Protein AF-A0A1I4ZK23-F1 (afdb_monomer)

Organism: NCBI:txid913024

Solvent-accessible surface area (backbone atoms only — not comparable to full-atom values): 3385 Å² total; per-residue (Å²): 124,66,68,64,55,53,53,49,52,47,49,51,23,51,51,40,30,52,50,12,54,50,38,28,69,71,34,40,83,50,85,72,49,63,42,24,54,51,12,51,52,37,31,53,53,18,51,52,51,42,51,54,52,50,52,54,50,51,52,53,54,60,75,74,104

Sequence (65 aa):
MRAKKWIILILVATVSFLIGSYIEKIYGFDPPYIYFYTGFVMKFVAILVGIIATLLLVINIIKQK

Mean predicted aligned error: 5.78 Å

Structure (mmCIF, N/CA/C/O backbone):
data_AF-A0A1I4ZK23-F1
#
_entry.id   AF-A0A1I4ZK23-F1
#
loop_
_atom_site.group_PDB
_atom_site.id
_atom_site.type_symbol
_atom_site.label_atom_id
_atom_site.label_alt_id
_atom_site.label_comp_id
_atom_site.label_asym_id
_atom_site.label_entity_id
_atom_site.label_seq_id
_atom_site.pdbx_PDB_ins_code
_atom_site.Cartn_x
_atom_site.Cartn_y
_atom_site.Cartn_z
_atom_site.occupancy
_atom_site.B_iso_or_equiv
_atom_site.auth_seq_id
_atom_site.auth_comp_id
_atom_site.auth_asym_id
_atom_site.auth_atom_id
_atom_site.pdbx_PDB_model_num
ATOM 1 N N . MET A 1 1 ? -19.478 8.465 13.470 1.00 51.56 1 MET A N 1
ATOM 2 C CA . MET A 1 1 ? -18.493 9.260 12.690 1.00 51.56 1 MET A CA 1
ATOM 3 C C . MET A 1 1 ? -17.122 8.577 12.494 1.00 51.56 1 MET A C 1
ATOM 5 O O . MET A 1 1 ? -16.505 8.830 11.470 1.00 51.56 1 MET A O 1
ATOM 9 N N . ARG A 1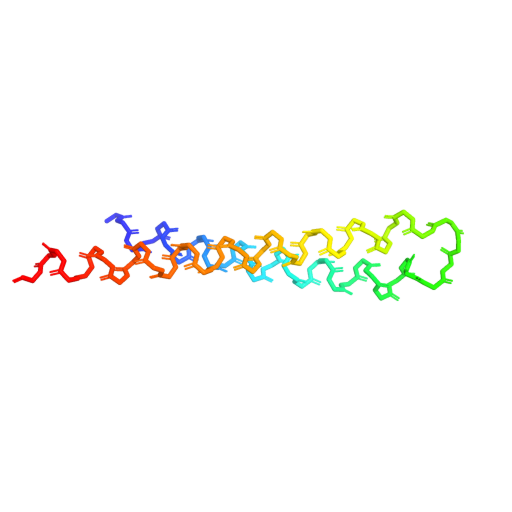 2 ? -16.638 7.696 13.400 1.00 64.12 2 ARG A N 1
ATOM 10 C CA . ARG A 1 2 ? -15.307 7.038 13.278 1.00 64.12 2 ARG A CA 1
ATOM 11 C C . ARG A 1 2 ? -15.200 5.952 12.196 1.00 64.12 2 ARG A C 1
ATOM 13 O O . ARG A 1 2 ? -14.200 5.925 11.496 1.00 64.12 2 ARG A O 1
ATOM 20 N N . ALA A 1 3 ? -16.220 5.108 12.009 1.00 69.25 3 ALA A N 1
ATOM 21 C CA . ALA A 1 3 ? -16.169 4.009 11.029 1.00 69.25 3 ALA A CA 1
ATOM 22 C C . ALA A 1 3 ? -15.976 4.494 9.578 1.00 69.25 3 ALA A C 1
ATOM 24 O O . ALA A 1 3 ? -15.172 3.936 8.843 1.00 69.25 3 ALA A O 1
ATOM 25 N N . LYS A 1 4 ? -16.631 5.603 9.194 1.00 76.88 4 LYS A N 1
ATO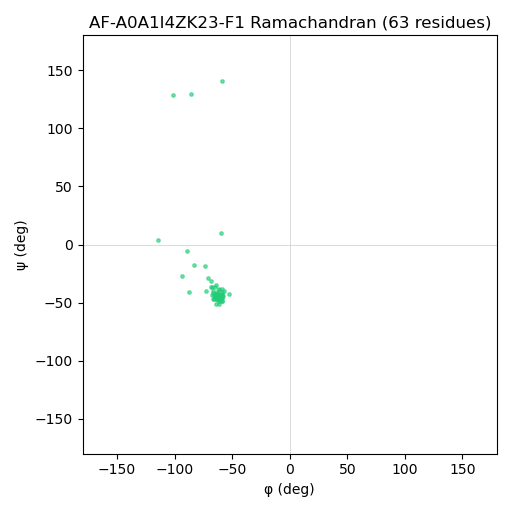M 26 C CA . LYS A 1 4 ? -16.467 6.214 7.863 1.00 76.88 4 LYS A CA 1
ATOM 27 C C . LYS A 1 4 ? -15.010 6.618 7.583 1.00 76.88 4 LYS A C 1
ATOM 29 O O . LYS A 1 4 ? -14.535 6.407 6.479 1.00 76.88 4 LYS A O 1
ATOM 34 N N . LYS A 1 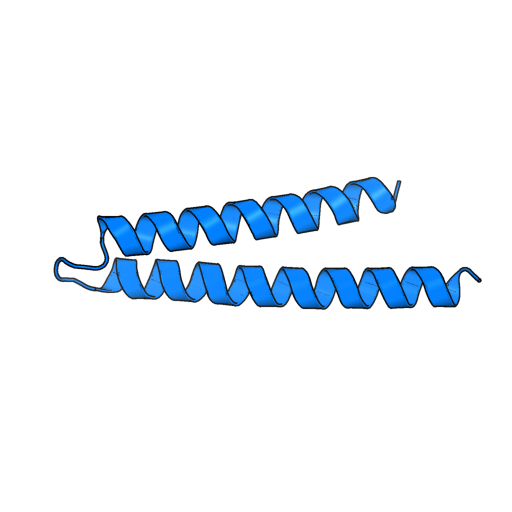5 ? -14.284 7.137 8.585 1.00 81.12 5 LYS A N 1
ATOM 35 C CA . LYS A 1 5 ? -12.865 7.517 8.444 1.00 81.12 5 LYS A CA 1
ATOM 36 C C . LYS A 1 5 ? -11.961 6.301 8.221 1.00 81.12 5 LYS A C 1
ATOM 38 O O . LYS A 1 5 ? -11.063 6.367 7.392 1.00 81.12 5 LYS A O 1
ATOM 43 N N . TRP A 1 6 ? -12.229 5.193 8.914 1.00 81.31 6 TRP A N 1
ATOM 44 C CA . TRP A 1 6 ? -11.499 3.936 8.727 1.00 81.31 6 TRP A CA 1
ATOM 45 C C . TRP A 1 6 ? -11.702 3.345 7.332 1.00 81.31 6 TRP A C 1
ATOM 47 O O . TRP A 1 6 ? -10.735 2.951 6.689 1.00 81.31 6 TRP A O 1
ATOM 57 N N . ILE A 1 7 ? -12.942 3.357 6.841 1.00 82.94 7 ILE A N 1
ATOM 58 C CA . ILE A 1 7 ? -13.266 2.907 5.481 1.00 82.94 7 ILE A CA 1
ATOM 59 C C . ILE A 1 7 ? -12.533 3.766 4.444 1.00 82.94 7 ILE A C 1
ATOM 61 O O . ILE A 1 7 ? -11.937 3.223 3.520 1.00 82.94 7 ILE A O 1
ATOM 65 N N . ILE A 1 8 ? -12.518 5.093 4.621 1.00 86.00 8 ILE A N 1
ATOM 66 C CA . ILE A 1 8 ? -11.791 6.005 3.726 1.00 86.00 8 ILE A CA 1
ATOM 67 C C . ILE A 1 8 ? -10.287 5.705 3.740 1.00 86.00 8 ILE A C 1
ATOM 69 O O . ILE A 1 8 ? -9.684 5.645 2.678 1.00 86.00 8 ILE A O 1
ATOM 73 N N . LEU A 1 9 ? -9.682 5.469 4.909 1.00 86.38 9 LEU A N 1
ATOM 74 C CA . LEU A 1 9 ? -8.256 5.133 5.017 1.00 86.38 9 LEU A CA 1
ATOM 75 C C . LEU A 1 9 ? -7.902 3.831 4.290 1.00 86.38 9 LEU A C 1
ATOM 7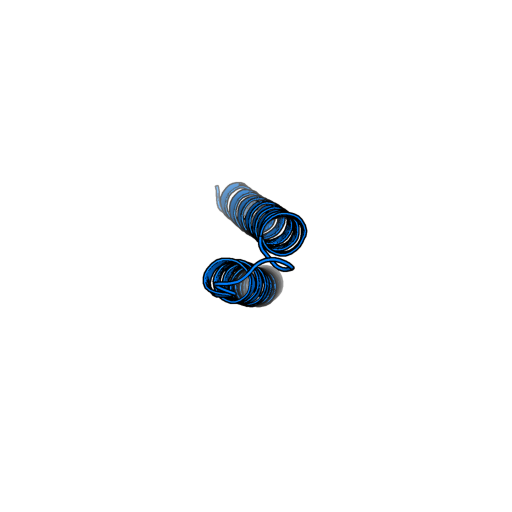7 O O . LEU A 1 9 ? -6.914 3.791 3.562 1.00 86.38 9 LEU A O 1
ATOM 81 N N . ILE A 1 10 ? -8.723 2.791 4.449 1.00 86.56 10 ILE A N 1
ATOM 82 C CA . ILE A 1 10 ? -8.535 1.512 3.750 1.00 86.56 10 ILE A CA 1
ATOM 83 C C . ILE A 1 10 ? -8.681 1.708 2.236 1.00 86.56 10 ILE A C 1
ATOM 85 O O . ILE A 1 10 ? -7.878 1.189 1.460 1.00 86.56 10 ILE A O 1
ATOM 89 N N . LEU A 1 11 ? -9.670 2.493 1.807 1.00 88.50 11 LEU A N 1
ATOM 90 C CA . LEU A 1 11 ? -9.914 2.771 0.395 1.00 88.50 11 LEU A CA 1
ATOM 91 C C . LEU A 1 11 ? -8.754 3.559 -0.228 1.00 88.50 11 LEU A C 1
ATOM 93 O O . LEU A 1 11 ? -8.260 3.174 -1.284 1.00 88.50 11 LEU A O 1
ATOM 97 N N . VAL A 1 12 ? -8.260 4.595 0.454 1.00 89.75 12 VAL A N 1
ATOM 98 C CA . VAL A 1 12 ? -7.085 5.369 0.024 1.00 89.75 12 VAL A CA 1
ATOM 99 C C . VAL A 1 12 ? -5.853 4.472 -0.075 1.00 89.75 12 VAL A C 1
ATOM 101 O O . VAL A 1 12 ? -5.194 4.486 -1.108 1.00 89.75 12 VAL A O 1
ATOM 104 N N . ALA A 1 13 ? -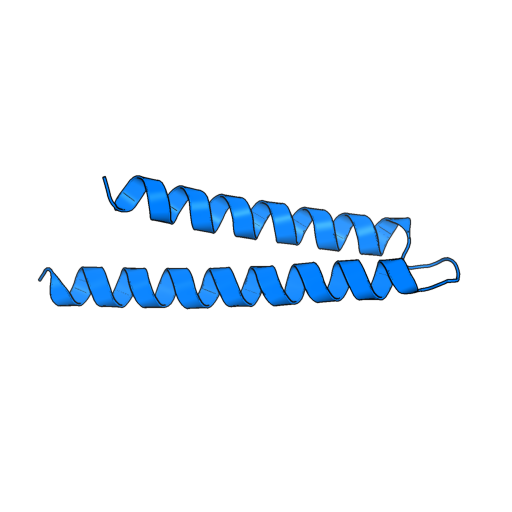5.579 3.637 0.932 1.00 90.25 13 ALA A N 1
ATOM 105 C CA . ALA A 1 13 ? -4.454 2.701 0.891 1.00 90.25 13 ALA A CA 1
ATOM 106 C C . ALA A 1 13 ? -4.557 1.733 -0.303 1.00 90.25 13 ALA A C 1
ATOM 108 O O . ALA A 1 13 ? -3.582 1.521 -1.021 1.00 90.25 13 ALA A O 1
ATOM 109 N N . THR A 1 14 ? -5.753 1.204 -0.568 1.00 90.38 14 THR A N 1
ATOM 110 C CA . THR A 1 14 ? -5.994 0.297 -1.701 1.00 90.38 14 THR A CA 1
ATOM 111 C C . THR A 1 14 ? -5.748 0.999 -3.038 1.00 90.38 14 THR A C 1
ATOM 113 O O . THR A 1 14 ? -5.055 0.465 -3.903 1.00 90.38 14 THR A O 1
ATOM 116 N N . VAL A 1 15 ? -6.257 2.224 -3.201 1.00 91.75 15 VAL A N 1
ATOM 117 C CA . VAL A 1 15 ? -6.048 3.027 -4.415 1.00 91.75 15 VAL A CA 1
ATOM 118 C C . VAL A 1 15 ? -4.567 3.364 -4.602 1.00 91.75 15 VAL A C 1
ATOM 120 O O . VAL A 1 15 ? -4.039 3.180 -5.696 1.00 91.75 15 VAL A O 1
ATOM 123 N N . SER A 1 16 ? -3.864 3.780 -3.547 1.00 91.31 16 SER A N 1
ATOM 124 C CA . SER A 1 16 ? -2.424 4.062 -3.603 1.00 91.31 16 SER A CA 1
ATOM 125 C C . SER A 1 16 ? -1.599 2.830 -3.986 1.00 91.31 16 SER A C 1
ATOM 127 O O . SER A 1 16 ? -0.657 2.948 -4.767 1.00 91.31 16 SER A O 1
ATOM 129 N N . PHE A 1 17 ? -1.969 1.643 -3.500 1.00 92.12 17 PHE A N 1
ATOM 130 C CA . P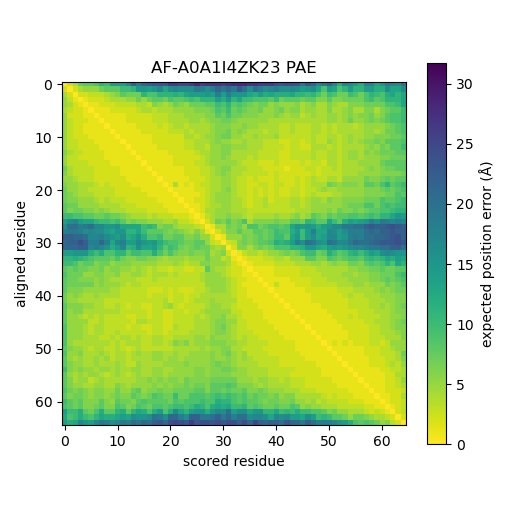HE A 1 17 ? -1.310 0.392 -3.877 1.00 92.12 17 PHE A CA 1
ATOM 131 C C . PHE A 1 17 ? -1.511 0.049 -5.362 1.00 92.12 17 PHE A C 1
ATOM 133 O O . PHE A 1 17 ? -0.564 -0.343 -6.052 1.00 92.12 17 PHE A O 1
ATOM 140 N N . LEU A 1 18 ? -2.736 0.225 -5.870 1.00 92.06 18 LEU A N 1
ATOM 141 C CA . LEU A 1 18 ? -3.056 0.002 -7.282 1.00 92.06 18 LEU A CA 1
ATOM 142 C C . LEU A 1 18 ? -2.309 0.984 -8.188 1.00 92.06 18 LEU A C 1
ATOM 144 O O . LEU A 1 18 ? -1.730 0.566 -9.189 1.00 92.06 18 LEU A O 1
ATOM 148 N N . ILE A 1 19 ? -2.263 2.264 -7.810 1.00 89.81 19 ILE A N 1
ATOM 149 C CA . ILE A 1 19 ? -1.518 3.296 -8.542 1.00 89.81 19 ILE A CA 1
ATOM 150 C C . ILE A 1 19 ? -0.022 2.976 -8.548 1.00 89.81 19 ILE A C 1
ATOM 152 O O . ILE A 1 19 ? 0.591 3.001 -9.611 1.00 89.81 19 ILE A O 1
ATOM 156 N N . GLY A 1 20 ? 0.564 2.615 -7.402 1.00 88.19 20 GLY A N 1
ATOM 157 C CA . GLY A 1 20 ? 1.976 2.231 -7.337 1.00 88.19 20 GLY A CA 1
ATOM 158 C C . GLY A 1 20 ? 2.298 1.039 -8.245 1.00 88.19 20 GLY A C 1
ATOM 159 O O . GLY A 1 20 ? 3.284 1.067 -8.976 1.00 88.19 20 GLY A O 1
ATOM 160 N N . SER A 1 21 ? 1.410 0.040 -8.285 1.00 89.38 21 SER A N 1
ATOM 161 C CA . SER A 1 21 ? 1.544 -1.129 -9.172 1.00 89.38 21 SER A CA 1
ATOM 162 C C . SER A 1 21 ? 1.400 -0.765 -10.656 1.00 89.38 21 SER A C 1
ATOM 164 O O . SER A 1 21 ? 2.089 -1.321 -11.508 1.00 89.38 21 SER A O 1
ATOM 166 N N . TYR A 1 22 ? 0.514 0.179 -10.978 1.00 88.94 22 TYR A N 1
ATOM 167 C CA . TYR A 1 22 ? 0.335 0.689 -12.337 1.00 88.94 22 TYR A CA 1
ATOM 168 C C . TYR A 1 22 ? 1.562 1.475 -12.818 1.00 88.94 22 TYR A C 1
ATOM 170 O O . TYR A 1 22 ? 2.021 1.267 -13.940 1.00 88.94 22 TYR A O 1
ATOM 178 N N . ILE A 1 23 ? 2.128 2.325 -11.956 1.00 85.44 23 ILE A N 1
ATOM 179 C CA . ILE A 1 23 ? 3.335 3.104 -12.257 1.00 85.44 23 ILE A CA 1
ATOM 180 C C . ILE A 1 23 ? 4.531 2.174 -12.485 1.00 85.44 23 ILE A C 1
ATOM 182 O O . ILE A 1 23 ? 5.217 2.324 -13.494 1.00 85.44 23 ILE A O 1
ATOM 186 N N . GLU A 1 24 ? 4.748 1.179 -11.617 1.00 84.94 24 GLU A N 1
ATOM 187 C CA . GLU A 1 24 ? 5.792 0.164 -11.829 1.00 84.94 24 GLU A CA 1
ATOM 188 C C . GLU A 1 24 ? 5.606 -0.572 -13.163 1.00 84.94 24 GLU A C 1
ATOM 190 O O . GLU A 1 24 ? 6.577 -0.827 -13.868 1.00 84.94 24 GLU A O 1
ATOM 195 N N . LYS A 1 25 ? 4.366 -0.903 -13.540 1.00 84.44 25 LYS A N 1
ATOM 196 C CA . LYS A 1 25 ? 4.092 -1.639 -14.780 1.00 84.44 25 LYS A CA 1
ATOM 197 C C . LYS A 1 25 ? 4.391 -0.822 -16.039 1.00 84.44 25 LYS A C 1
ATOM 199 O O . LYS A 1 25 ? 4.823 -1.397 -17.031 1.00 84.44 25 LYS A O 1
ATOM 204 N N . ILE A 1 26 ? 4.126 0.483 -16.018 1.00 83.69 26 ILE A N 1
ATOM 205 C CA . ILE A 1 26 ? 4.279 1.347 -17.199 1.00 83.69 26 ILE A CA 1
ATOM 206 C C . ILE A 1 26 ? 5.690 1.892 -17.322 1.00 83.69 26 ILE A C 1
ATOM 208 O O . ILE A 1 26 ? 6.227 1.952 -18.420 1.00 83.69 26 ILE A O 1
ATOM 212 N N . TYR A 1 27 ? 6.280 2.291 -16.202 1.00 75.94 27 TYR A N 1
ATOM 213 C CA . TYR A 1 27 ? 7.538 3.027 -16.191 1.00 75.94 27 TYR A CA 1
ATOM 214 C C . TYR A 1 27 ? 8.685 2.232 -15.558 1.00 75.94 27 TYR A C 1
ATOM 216 O O . TYR A 1 27 ? 9.770 2.771 -15.361 1.00 75.94 27 TYR A O 1
ATOM 224 N N . GLY A 1 28 ? 8.453 0.971 -15.178 1.00 65.31 28 GLY A N 1
ATOM 225 C CA . GLY A 1 28 ? 9.451 0.157 -14.488 1.00 65.31 28 GLY A CA 1
ATOM 226 C C . GLY A 1 28 ? 10.471 -0.523 -15.390 1.00 65.31 28 GLY A C 1
ATOM 227 O O . GLY A 1 28 ? 11.513 -0.947 -14.899 1.00 65.31 28 GLY A O 1
ATOM 228 N N . PHE A 1 29 ? 10.178 -0.628 -16.685 1.00 65.06 29 PHE A N 1
ATOM 229 C CA . PHE A 1 29 ? 11.044 -1.315 -17.642 1.00 65.06 29 PHE A CA 1
ATOM 230 C C . PHE A 1 29 ? 12.031 -0.383 -18.350 1.00 65.06 29 PHE A C 1
ATOM 232 O O . PHE A 1 29 ? 13.117 -0.830 -18.712 1.00 65.06 29 PHE A O 1
ATOM 239 N N . ASP A 1 30 ? 11.692 0.902 -18.489 1.00 66.25 30 ASP A N 1
ATOM 240 C CA . ASP A 1 30 ? 12.513 1.864 -19.219 1.00 66.25 30 ASP A CA 1
ATOM 241 C C . ASP A 1 30 ? 13.331 2.749 -18.263 1.00 66.25 30 ASP A C 1
ATOM 243 O O . ASP A 1 30 ? 12.776 3.361 -17.342 1.00 66.25 30 ASP A O 1
ATOM 247 N N . PRO A 1 31 ? 14.657 2.866 -18.463 1.00 70.38 31 PRO A N 1
ATOM 248 C CA . PRO A 1 31 ? 15.462 3.851 -17.757 1.00 70.38 31 PRO A CA 1
ATOM 249 C C . PRO A 1 31 ? 14.942 5.275 -18.032 1.00 70.38 31 PRO A C 1
ATOM 251 O O . PRO A 1 31 ? 14.629 5.595 -19.179 1.00 70.38 31 PRO A O 1
ATOM 254 N N . PRO A 1 32 ? 14.917 6.174 -17.032 1.00 68.38 32 PRO A N 1
ATOM 255 C CA . PRO A 1 32 ? 15.434 6.009 -15.678 1.00 68.38 32 PRO A CA 1
ATOM 256 C C . PRO A 1 32 ? 14.414 5.340 -14.739 1.00 68.38 32 PRO A C 1
ATOM 258 O O . PRO A 1 32 ? 13.302 5.834 -14.563 1.00 68.38 32 PRO A O 1
ATOM 261 N N . TYR A 1 33 ? 14.841 4.287 -14.029 1.00 76.69 33 TYR A N 1
ATOM 262 C CA . TYR A 1 33 ? 14.043 3.495 -13.070 1.00 76.69 33 TYR A CA 1
ATOM 263 C C . TYR A 1 33 ? 13.473 4.285 -11.870 1.00 76.69 33 TYR A C 1
ATOM 265 O O . TYR A 1 33 ? 12.955 3.705 -10.921 1.00 76.69 33 TYR A O 1
ATOM 273 N N . ILE A 1 34 ? 13.549 5.616 -11.869 1.00 79.06 34 ILE A N 1
ATOM 274 C CA . ILE A 1 34 ? 12.995 6.499 -10.837 1.00 79.06 34 ILE A CA 1
ATOM 275 C C . ILE A 1 34 ? 11.514 6.182 -10.606 1.00 79.06 34 ILE A C 1
ATOM 277 O O . ILE A 1 34 ? 11.076 6.084 -9.463 1.00 79.06 34 ILE A O 1
ATOM 281 N N . TYR A 1 35 ? 10.753 5.955 -11.678 1.00 79.06 35 TYR A N 1
ATOM 282 C CA . TYR A 1 35 ? 9.333 5.629 -11.580 1.00 79.06 35 TYR A CA 1
ATOM 283 C C . TYR A 1 35 ? 9.061 4.220 -11.032 1.00 79.06 35 TYR A C 1
ATOM 285 O O . TYR A 1 35 ? 8.058 4.002 -10.354 1.00 79.06 35 TYR A O 1
ATOM 293 N N . PHE A 1 36 ? 9.977 3.274 -11.250 1.00 82.75 36 PHE A N 1
ATOM 294 C CA . PHE A 1 36 ? 9.930 1.974 -10.585 1.00 82.75 36 PHE A CA 1
ATOM 295 C C . PHE A 1 36 ? 10.030 2.143 -9.065 1.00 82.75 36 PHE A C 1
ATOM 297 O O . PHE A 1 36 ? 9.182 1.656 -8.316 1.00 82.75 36 PHE A O 1
ATOM 304 N N . TYR A 1 37 ? 11.034 2.896 -8.602 1.00 85.31 37 TYR A N 1
ATOM 305 C CA . TYR A 1 37 ? 11.246 3.127 -7.174 1.00 85.31 37 TYR A CA 1
ATOM 306 C C . TYR A 1 37 ? 10.105 3.923 -6.534 1.00 85.31 37 TYR A C 1
ATOM 308 O O . TYR A 1 37 ? 9.723 3.626 -5.402 1.00 85.31 37 TYR A O 1
ATOM 316 N N . THR A 1 38 ? 9.519 4.900 -7.233 1.00 86.75 38 THR A N 1
ATOM 317 C CA . THR A 1 38 ? 8.364 5.638 -6.696 1.00 86.75 38 THR A CA 1
ATOM 318 C C . THR A 1 38 ? 7.132 4.748 -6.558 1.00 86.75 38 THR A C 1
ATOM 320 O O . THR A 1 38 ? 6.463 4.809 -5.523 1.00 86.75 38 THR A O 1
ATOM 323 N N . GLY A 1 39 ? 6.855 3.881 -7.535 1.00 86.44 39 GLY A N 1
ATOM 324 C CA . GLY A 1 39 ? 5.770 2.904 -7.439 1.00 86.44 39 GLY A CA 1
ATOM 325 C C . GLY A 1 39 ? 5.984 1.899 -6.299 1.00 86.44 39 GLY A C 1
ATOM 326 O O . GLY A 1 39 ? 5.056 1.645 -5.521 1.00 86.44 39 GLY A O 1
ATOM 327 N N . PHE A 1 40 ? 7.223 1.438 -6.111 1.00 87.19 40 PHE A N 1
ATOM 328 C CA . PHE A 1 40 ? 7.604 0.562 -5.001 1.00 87.19 40 PHE A CA 1
ATOM 329 C C . PHE A 1 40 ? 7.380 1.224 -3.639 1.00 87.19 40 PHE A C 1
ATOM 331 O O . PHE A 1 40 ? 6.730 0.648 -2.761 1.00 87.19 40 PHE A O 1
ATOM 338 N N . VAL A 1 41 ? 7.855 2.462 -3.469 1.00 90.81 41 VAL A N 1
ATOM 339 C CA . VAL A 1 41 ? 7.665 3.231 -2.231 1.00 90.81 41 VAL A CA 1
ATOM 340 C C . VAL A 1 41 ? 6.178 3.462 -1.961 1.00 90.81 41 VAL A C 1
ATOM 342 O O . VAL A 1 41 ? 5.736 3.258 -0.830 1.00 90.81 41 VAL A O 1
ATOM 345 N N . MET A 1 42 ? 5.378 3.811 -2.976 1.00 88.94 42 MET A N 1
ATOM 346 C CA . MET A 1 42 ? 3.927 3.976 -2.805 1.00 88.94 42 MET A CA 1
ATOM 347 C C . MET A 1 42 ? 3.252 2.698 -2.308 1.00 88.94 42 MET A C 1
ATOM 349 O O . MET A 1 42 ? 2.453 2.758 -1.371 1.00 88.94 42 MET A O 1
ATOM 353 N N . LYS A 1 43 ? 3.578 1.538 -2.890 1.00 91.25 43 LYS A N 1
ATOM 354 C CA . LYS A 1 43 ? 3.031 0.247 -2.447 1.00 91.25 43 LYS A CA 1
ATOM 355 C C . LYS A 1 43 ? 3.439 -0.077 -1.015 1.00 91.25 43 LYS A C 1
ATOM 357 O O . LYS A 1 43 ? 2.596 -0.505 -0.228 1.00 91.25 43 LYS A O 1
ATOM 362 N N . PHE A 1 44 ? 4.704 0.151 -0.667 1.00 91.31 44 PHE A N 1
ATOM 363 C CA . PHE A 1 44 ? 5.211 -0.108 0.678 1.00 91.31 44 PHE A CA 1
ATOM 364 C C . PHE A 1 44 ? 4.500 0.760 1.726 1.00 91.31 44 PHE A C 1
ATOM 366 O O . PHE A 1 44 ? 4.008 0.249 2.733 1.00 91.31 44 PHE A O 1
ATOM 373 N N . VAL A 1 45 ? 4.358 2.060 1.452 1.00 91.38 45 VAL A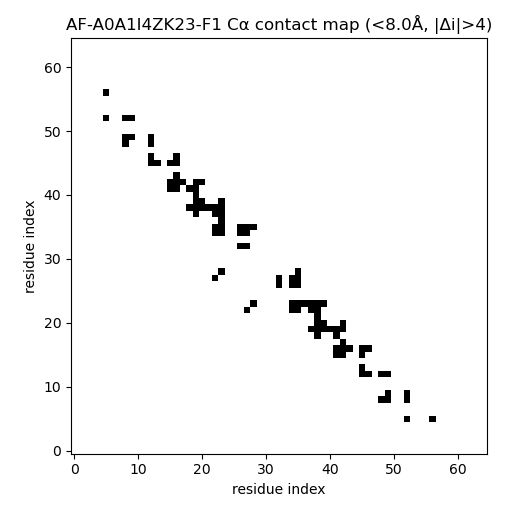 N 1
ATOM 374 C CA . VAL A 1 45 ? 3.626 2.991 2.323 1.00 91.38 45 VAL A CA 1
ATOM 375 C C . VAL A 1 45 ? 2.149 2.607 2.426 1.00 91.38 45 VAL A C 1
ATOM 377 O O . VAL A 1 45 ? 1.603 2.591 3.527 1.00 91.38 45 VAL A O 1
ATOM 380 N N . ALA A 1 46 ? 1.504 2.243 1.315 1.00 91.19 46 ALA A N 1
ATOM 381 C CA . ALA A 1 46 ? 0.109 1.812 1.312 1.00 91.19 46 ALA A CA 1
ATOM 382 C C . ALA A 1 46 ? -0.124 0.579 2.203 1.00 91.19 46 ALA A C 1
ATOM 384 O O . ALA A 1 46 ? -1.074 0.560 2.990 1.00 91.19 46 ALA A O 1
ATOM 385 N N . ILE A 1 47 ? 0.767 -0.416 2.137 1.00 91.38 47 ILE A N 1
ATOM 386 C CA . ILE A 1 47 ? 0.714 -1.602 3.003 1.00 91.38 47 ILE A CA 1
ATOM 387 C C . ILE A 1 47 ? 0.871 -1.205 4.474 1.00 91.38 47 ILE A C 1
ATOM 389 O O . ILE A 1 47 ? 0.063 -1.620 5.306 1.00 91.38 47 ILE A O 1
ATOM 393 N N . LEU A 1 48 ? 1.867 -0.374 4.802 1.00 91.75 48 LEU A N 1
ATOM 394 C CA . LEU A 1 48 ? 2.091 0.082 6.177 1.00 91.75 48 LEU A CA 1
ATOM 395 C C . LEU A 1 48 ? 0.870 0.811 6.744 1.00 91.75 48 LEU A C 1
ATOM 397 O O . LEU A 1 48 ? 0.440 0.518 7.862 1.00 91.75 48 LEU A O 1
ATOM 401 N N . VAL A 1 49 ? 0.273 1.716 5.966 1.00 90.31 49 VAL A N 1
ATOM 402 C CA . VAL A 1 49 ? -0.946 2.435 6.362 1.00 90.31 49 VAL A CA 1
ATOM 403 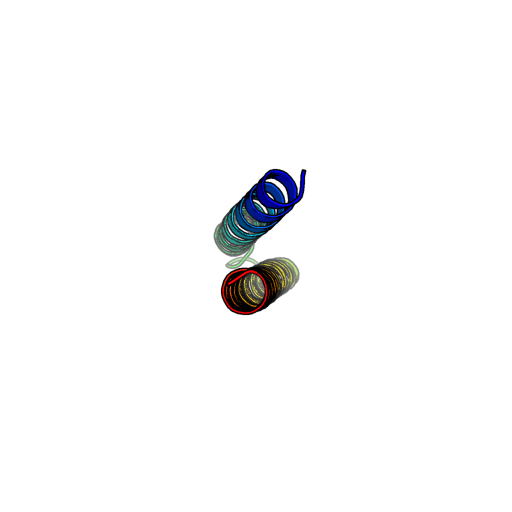C C . VAL A 1 49 ? -2.104 1.461 6.575 1.00 90.31 49 VAL A C 1
ATOM 405 O O . VAL A 1 49 ? -2.810 1.581 7.576 1.00 90.31 49 VAL A O 1
ATOM 408 N N . GLY A 1 50 ? -2.278 0.469 5.697 1.00 88.81 50 GLY A N 1
ATOM 409 C CA . GLY A 1 50 ? -3.300 -0.570 5.850 1.00 88.81 50 GLY A CA 1
ATOM 410 C C . GLY A 1 50 ? -3.135 -1.391 7.135 1.00 88.81 50 GLY A C 1
ATOM 411 O O . GLY A 1 50 ? -4.110 -1.597 7.864 1.00 88.81 50 GLY A O 1
ATOM 412 N N . ILE A 1 51 ? -1.905 -1.802 7.460 1.00 90.44 51 ILE A N 1
ATOM 413 C CA . ILE A 1 51 ? -1.590 -2.561 8.683 1.00 90.44 51 ILE A CA 1
ATOM 414 C C . ILE A 1 51 ? -1.874 -1.720 9.930 1.00 90.44 51 ILE A C 1
ATOM 416 O O . ILE A 1 51 ? -2.606 -2.163 10.818 1.00 90.44 51 ILE A O 1
ATOM 420 N N . ILE A 1 52 ? -1.341 -0.496 9.987 1.00 89.50 52 ILE A N 1
ATOM 421 C CA . ILE A 1 52 ? -1.536 0.413 11.125 1.00 89.50 52 ILE A CA 1
ATOM 422 C C . ILE A 1 52 ? -3.025 0.706 11.311 1.00 89.50 52 ILE A C 1
ATOM 424 O O . ILE A 1 52 ? -3.532 0.664 12.434 1.00 89.50 52 ILE A O 1
ATOM 428 N N . ALA A 1 53 ? -3.743 0.961 10.216 1.00 87.06 53 ALA A N 1
ATOM 429 C CA . ALA A 1 53 ? -5.161 1.253 10.284 1.00 87.06 53 ALA A CA 1
ATOM 430 C C . ALA A 1 53 ? -5.971 0.068 10.818 1.00 87.06 53 ALA A C 1
ATOM 432 O O . ALA A 1 53 ? -6.833 0.243 11.678 1.00 87.06 53 ALA A O 1
ATOM 433 N N . THR A 1 54 ? -5.648 -1.143 10.367 1.00 86.31 54 THR A N 1
ATOM 434 C CA . THR A 1 54 ? -6.295 -2.371 10.839 1.00 86.31 54 THR A CA 1
ATOM 435 C C . THR A 1 54 ? -6.015 -2.608 12.324 1.00 86.31 54 THR A C 1
ATOM 437 O O . THR A 1 54 ? -6.949 -2.851 13.086 1.00 86.31 54 THR A O 1
ATOM 440 N N . LEU A 1 55 ? -4.761 -2.459 12.768 1.00 88.38 55 LEU A N 1
ATOM 441 C CA . LEU A 1 55 ? -4.376 -2.599 14.179 1.00 88.38 55 LEU A CA 1
ATOM 442 C C . LEU A 1 55 ? -5.127 -1.620 15.083 1.00 88.38 55 LEU A C 1
ATOM 444 O O . LEU A 1 55 ? -5.701 -2.017 16.097 1.00 88.38 55 LEU A O 1
ATOM 448 N N . LEU A 1 56 ? -5.160 -0.343 14.710 1.00 87.06 56 LEU A N 1
ATOM 449 C CA . LEU A 1 56 ? -5.859 0.683 15.481 1.00 87.06 56 LEU A CA 1
ATOM 450 C C . LEU A 1 56 ? -7.372 0.436 15.531 1.00 87.06 56 LEU A C 1
ATOM 452 O O . LEU A 1 56 ? -8.005 0.703 16.556 1.00 87.06 56 LEU A O 1
ATOM 456 N N . LEU A 1 57 ? -7.952 -0.098 14.455 1.00 85.06 57 LEU A N 1
ATOM 457 C CA . LEU A 1 57 ? -9.359 -0.479 14.412 1.00 85.06 57 LEU A CA 1
ATOM 458 C C . LEU A 1 57 ? -9.638 -1.640 15.379 1.00 85.06 57 LEU A C 1
ATOM 460 O O . LEU A 1 57 ? -10.562 -1.535 16.187 1.00 85.06 57 LEU A O 1
ATOM 464 N N . VAL A 1 58 ? -8.803 -2.684 15.371 1.00 86.12 58 VAL A N 1
ATOM 465 C CA . VAL A 1 58 ? -8.894 -3.823 16.304 1.00 86.12 58 VAL A CA 1
ATOM 466 C C . VAL A 1 58 ? -8.771 -3.360 17.756 1.00 86.12 58 VAL A C 1
ATOM 468 O O . VAL A 1 58 ? -9.633 -3.685 18.573 1.00 86.12 58 VAL A O 1
ATOM 471 N N . ILE A 1 59 ? -7.764 -2.541 18.078 1.00 87.88 59 ILE A N 1
ATOM 472 C CA . ILE A 1 59 ? -7.577 -1.984 19.428 1.00 87.88 59 ILE A CA 1
ATOM 473 C C .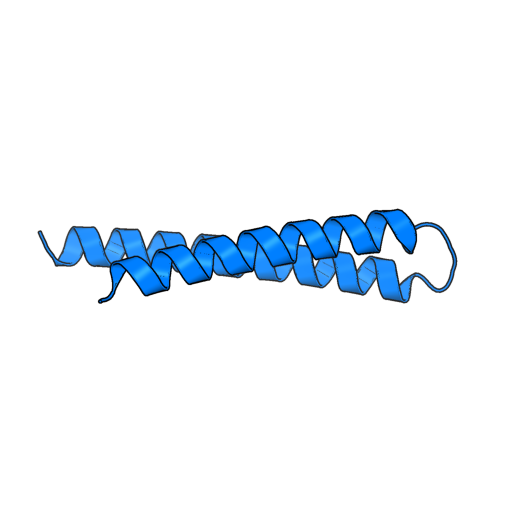 ILE A 1 59 ? -8.817 -1.196 19.858 1.00 87.88 59 ILE A C 1
ATOM 475 O O . ILE A 1 59 ? -9.290 -1.346 20.983 1.00 87.88 59 ILE A O 1
ATOM 479 N N . ASN A 1 60 ? -9.370 -0.366 18.971 1.00 83.31 60 ASN A N 1
ATOM 480 C CA . ASN A 1 60 ? -10.543 0.440 19.290 1.00 83.31 60 ASN A CA 1
ATOM 481 C C . ASN A 1 60 ? -11.814 -0.413 19.473 1.00 83.31 60 ASN A C 1
ATOM 483 O O . ASN A 1 60 ? -12.648 -0.039 20.290 1.00 83.31 60 ASN A O 1
ATOM 487 N N . ILE A 1 61 ? -11.960 -1.548 18.776 1.00 82.81 61 ILE A N 1
ATOM 488 C CA . ILE A 1 61 ? -13.055 -2.508 19.020 1.00 82.81 61 ILE A CA 1
ATOM 489 C C . ILE A 1 61 ? -12.899 -3.166 20.393 1.00 82.81 61 ILE A C 1
ATOM 491 O O . ILE A 1 61 ? -13.865 -3.215 21.148 1.00 82.81 61 ILE A O 1
ATOM 495 N N . ILE A 1 62 ? -11.694 -3.638 20.732 1.00 87.00 62 ILE A N 1
ATOM 496 C CA . ILE A 1 62 ? -11.426 -4.288 22.024 1.00 87.00 62 ILE A CA 1
ATOM 497 C C . ILE A 1 62 ? -11.685 -3.314 23.176 1.00 87.00 62 ILE A C 1
ATOM 499 O O . ILE A 1 62 ? -12.315 -3.683 24.154 1.00 87.00 62 ILE A O 1
ATOM 503 N N . LYS A 1 63 ? -11.240 -2.060 23.047 1.00 77.81 63 LYS A N 1
ATOM 504 C CA . LYS A 1 63 ? -11.368 -1.035 24.094 1.00 77.81 63 LYS A CA 1
ATOM 505 C C . LYS A 1 63 ? -12.795 -0.497 24.272 1.00 77.81 63 LYS A C 1
ATOM 507 O O . LYS A 1 63 ? -13.069 0.159 25.269 1.00 77.81 63 LYS A O 1
ATOM 512 N N . GLN A 1 64 ? -13.668 -0.684 23.280 1.00 66.06 64 GLN A N 1
ATOM 513 C CA . GLN A 1 64 ? -15.091 -0.326 23.365 1.00 66.06 64 GLN A CA 1
ATOM 514 C C . GLN A 1 64 ? -15.965 -1.459 23.921 1.00 66.06 64 GLN A C 1
ATOM 516 O O . GLN A 1 64 ? -17.162 -1.241 24.109 1.00 66.06 64 GLN A O 1
ATOM 521 N N . LYS A 1 65 ? -15.385 -2.639 24.145 1.00 51.03 65 LYS A N 1
ATOM 522 C CA . LYS A 1 65 ? -16.024 -3.799 24.762 1.00 51.03 65 LYS A CA 1
ATOM 523 C C . LYS A 1 65 ? -15.704 -3.836 26.253 1.00 51.03 65 LYS A C 1
ATOM 525 O O . LYS A 1 65 ? -16.587 -4.303 26.999 1.00 51.03 65 LYS A O 1
#

Radius of gyration: 15.22 Å; Cα contacts (8 Å, |Δi|>4): 52; chains: 1; bounding box: 34×14×44 Å

Secondary structure (DSSP, 8-state):
-HHHHHHHHHHHHHHHHHHHHHHHHHHSSSSPTHHHHHHHHHHHHHHHHHHHHHHHHHHHHHHT-

Foldseek 3Di:
DPVVVLVVLLVVLVVLLVVLVVQCVPPCPDPPNPSVVVSVVSNVVSVVSNVVSVVVVVVVVVVVD

pLDDT: mean 83.15, std 9.52, range [51.03, 92.12]